Protein AF-A0A7C4EVX8-F1 (afdb_monomer)

Solvent-accessible surface area (backbone atoms only — not comparable to full-atom values): 5737 Å² total; per-residue (Å²): 135,85,87,48,71,68,50,56,51,24,45,51,37,23,70,77,76,32,37,22,52,21,32,51,80,71,68,37,54,70,58,14,50,50,37,40,50,53,52,50,51,52,51,51,53,52,52,54,63,41,44,51,85,55,74,83,53,93,78,80,51,74,65,57,53,54,49,39,41,52,52,40,41,70,79,34,52,68,60,48,49,50,55,50,52,53,51,50,49,49,42,52,50,45,46,49,52,57,70,68,58,88,124

Mean predicted aligned error: 4.39 Å

Foldseek 3Di:
DDDDPLLVVLLVCCVPVHFLRSVVSVVVVVRSCVLVVVLVVLVCVLLCVLCVVVPPPPDDDPVNSVVSSVVVCVVCVVSVVVSVVVRVVSSVVRSVVSVPDDD

Structure (mmCIF, N/CA/C/O backbone):
data_AF-A0A7C4EVX8-F1
#
_entry.id   AF-A0A7C4EVX8-F1
#
loop_
_atom_site.group_PDB
_atom_site.id
_atom_site.type_symbol
_atom_site.label_atom_id
_atom_site.label_alt_id
_atom_site.label_comp_id
_atom_site.label_asym_id
_atom_site.label_entity_id
_atom_site.label_seq_id
_atom_site.pdbx_PDB_ins_code
_atom_site.Cartn_x
_atom_site.Cartn_y
_atom_site.Cartn_z
_atom_sit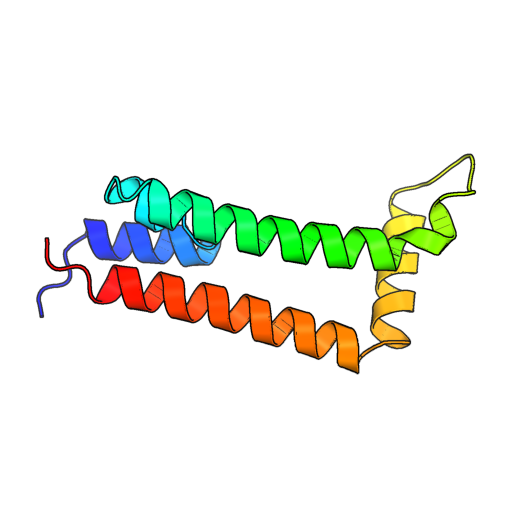e.occupancy
_atom_site.B_iso_or_equiv
_atom_site.auth_seq_id
_atom_site.auth_comp_id
_atom_site.auth_asym_id
_atom_site.auth_atom_id
_atom_site.pdbx_PDB_model_num
ATOM 1 N N . MET A 1 1 ? -23.349 -3.034 17.286 1.00 54.38 1 MET A N 1
ATOM 2 C CA . MET A 1 1 ? -21.921 -2.767 17.006 1.00 54.38 1 MET A CA 1
ATOM 3 C C . MET A 1 1 ? -21.683 -1.265 17.146 1.00 54.38 1 MET A C 1
ATOM 5 O O . MET A 1 1 ? -22.254 -0.513 16.370 1.00 54.38 1 MET A O 1
ATOM 9 N N . LYS A 1 2 ? -20.966 -0.795 18.178 1.00 58.28 2 LYS A N 1
ATOM 10 C CA . LYS A 1 2 ? -20.718 0.649 18.367 1.00 58.28 2 LYS A CA 1
ATOM 11 C C . LYS A 1 2 ? -19.448 1.044 17.611 1.00 58.28 2 LYS A C 1
ATOM 13 O O . LYS A 1 2 ? -18.366 0.552 17.928 1.00 58.28 2 LYS A O 1
ATOM 18 N N . PHE A 1 3 ? -19.581 1.906 16.606 1.00 66.81 3 PHE A N 1
ATOM 19 C CA . PHE A 1 3 ? -18.432 2.538 15.968 1.00 66.81 3 PHE A CA 1
ATOM 20 C C . PHE A 1 3 ? -17.853 3.583 16.921 1.00 66.81 3 PHE A C 1
ATOM 22 O O . PHE A 1 3 ? -18.455 4.616 17.192 1.00 66.81 3 PHE A O 1
ATOM 29 N N . ASN A 1 4 ? -16.687 3.268 17.468 1.00 85.12 4 ASN A N 1
ATOM 30 C CA . ASN A 1 4 ? -15.868 4.192 18.237 1.00 85.12 4 ASN A CA 1
ATOM 31 C C . ASN A 1 4 ? -15.092 5.085 17.245 1.00 85.12 4 ASN A C 1
ATOM 33 O O . ASN A 1 4 ? -14.568 4.575 16.254 1.00 85.12 4 ASN A O 1
ATOM 37 N N . LEU A 1 5 ? -14.991 6.392 17.515 1.00 90.31 5 LEU A N 1
ATOM 38 C CA . LEU A 1 5 ? -14.236 7.361 16.704 1.00 90.31 5 LEU A CA 1
ATOM 39 C C . LEU A 1 5 ? -12.815 6.875 16.356 1.00 90.31 5 LEU A C 1
ATOM 41 O O . LEU A 1 5 ? -12.372 7.011 15.221 1.00 90.31 5 LEU A O 1
ATOM 45 N N . LYS A 1 6 ? -12.129 6.218 17.295 1.00 91.50 6 LYS A N 1
ATOM 46 C CA . LYS A 1 6 ? -10.818 5.586 17.097 1.00 91.50 6 LYS A CA 1
ATOM 47 C C . LYS A 1 6 ? -10.831 4.530 15.987 1.00 91.50 6 LYS A C 1
ATOM 49 O O . LYS A 1 6 ? -9.883 4.477 15.209 1.00 91.50 6 LYS A O 1
ATOM 54 N N . LYS A 1 7 ? -11.896 3.722 15.873 1.00 92.69 7 LYS A N 1
ATOM 55 C CA . LYS A 1 7 ? -12.030 2.727 14.790 1.00 92.69 7 LYS A CA 1
ATOM 56 C C . LYS A 1 7 ? -12.160 3.422 13.446 1.00 92.69 7 LYS A C 1
ATOM 58 O O . LYS A 1 7 ? -11.481 3.041 12.503 1.00 92.69 7 LYS A O 1
ATOM 63 N N . VAL A 1 8 ? -12.993 4.461 13.378 1.00 93.56 8 VAL A N 1
ATOM 64 C CA . VAL A 1 8 ? -13.170 5.256 12.155 1.00 93.56 8 VAL A CA 1
ATOM 65 C C . VAL A 1 8 ? -11.835 5.861 11.727 1.00 93.56 8 VAL A C 1
ATOM 67 O O . VAL A 1 8 ? -11.427 5.679 10.586 1.00 93.56 8 VAL A O 1
ATOM 70 N N . ILE A 1 9 ? -11.101 6.484 12.653 1.00 95.25 9 ILE A N 1
ATOM 71 C CA . ILE A 1 9 ? -9.775 7.048 12.371 1.00 95.25 9 ILE A CA 1
ATOM 72 C C . ILE A 1 9 ? -8.812 5.960 11.881 1.00 95.25 9 ILE A C 1
ATOM 74 O O . ILE A 1 9 ? -8.143 6.158 10.876 1.00 95.25 9 ILE A O 1
ATOM 78 N N . ALA A 1 10 ? -8.756 4.794 12.529 1.00 95.31 10 ALA A N 1
ATOM 79 C CA . ALA A 1 10 ? -7.877 3.708 12.093 1.00 95.31 10 ALA A CA 1
ATOM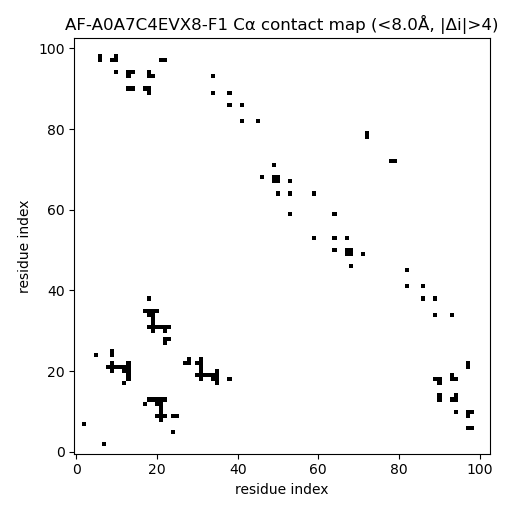 80 C C . ALA A 1 10 ? -8.212 3.181 10.688 1.00 95.31 10 ALA A C 1
ATOM 82 O O . ALA A 1 10 ? -7.300 2.890 9.910 1.00 95.31 10 ALA A O 1
ATOM 83 N N . LEU A 1 11 ? -9.499 3.068 10.351 1.00 95.19 11 LEU A N 1
ATOM 84 C CA . LEU A 1 11 ? -9.938 2.678 9.011 1.00 95.19 11 LEU A CA 1
ATOM 85 C C . LEU A 1 11 ? -9.523 3.723 7.974 1.00 95.19 11 LEU A C 1
ATOM 87 O O . LEU A 1 11 ? -8.949 3.357 6.953 1.00 95.19 11 LEU A O 1
ATOM 91 N N . LEU A 1 12 ? -9.737 5.012 8.259 1.00 96.00 12 LEU A N 1
ATOM 92 C CA . LEU A 1 12 ? -9.329 6.105 7.372 1.00 96.00 12 LEU A CA 1
ATOM 93 C C . LEU A 1 12 ? -7.809 6.139 7.183 1.00 96.00 12 LEU A C 1
ATOM 95 O O . LEU A 1 12 ? -7.342 6.234 6.052 1.00 96.00 12 LEU A O 1
ATOM 99 N N . LEU A 1 13 ? -7.033 5.989 8.261 1.00 96.00 13 LEU A N 1
ATOM 100 C CA . LEU A 1 13 ? -5.574 5.892 8.174 1.00 96.00 13 LEU A CA 1
ATOM 101 C C . LEU A 1 13 ? -5.167 4.737 7.255 1.00 96.00 13 LEU A C 1
ATOM 103 O O . LEU A 1 13 ? -4.384 4.937 6.335 1.00 96.00 13 LEU A O 1
ATOM 107 N N . THR A 1 14 ? -5.759 3.557 7.442 1.00 96.31 14 THR A N 1
ATOM 108 C CA . THR A 1 14 ? -5.443 2.369 6.632 1.00 96.31 14 THR A CA 1
ATOM 109 C C . THR A 1 14 ? -5.812 2.551 5.165 1.00 96.31 14 THR A C 1
ATOM 111 O O . THR A 1 14 ? -5.067 2.130 4.284 1.00 96.31 14 THR A O 1
ATOM 114 N N . LEU A 1 15 ? -6.938 3.209 4.892 1.00 94.56 15 LEU A N 1
ATOM 115 C CA . LEU A 1 15 ? -7.398 3.472 3.536 1.00 94.56 15 LEU A CA 1
ATOM 116 C C . LEU A 1 15 ? -6.470 4.447 2.797 1.00 94.56 15 LEU A C 1
ATOM 118 O O . LEU A 1 15 ? -6.063 4.150 1.678 1.00 94.56 15 LEU A O 1
ATOM 122 N N . PHE A 1 16 ? -6.122 5.577 3.424 1.00 94.25 16 PHE A N 1
ATOM 123 C CA . PHE A 1 16 ? -5.386 6.665 2.768 1.00 94.25 16 PHE A CA 1
ATOM 124 C C . PHE A 1 16 ? -3.865 6.542 2.853 1.00 94.25 16 PHE A C 1
ATOM 126 O O . PHE A 1 16 ? -3.171 6.932 1.921 1.00 94.25 16 PHE A O 1
ATOM 133 N N . LEU A 1 17 ? -3.340 6.028 3.964 1.00 94.62 17 LEU A N 1
ATOM 134 C CA . LEU A 1 17 ? -1.896 5.925 4.207 1.00 94.62 17 LEU A CA 1
ATOM 135 C C . LEU A 1 17 ? -1.358 4.509 3.974 1.00 94.62 17 LEU A C 1
ATOM 137 O O . LEU A 1 17 ? -0.147 4.305 3.953 1.00 94.62 17 LEU A O 1
ATOM 141 N N . GLY A 1 18 ? -2.249 3.534 3.799 1.00 93.38 18 GLY A N 1
ATOM 142 C CA . GLY A 1 18 ? -1.920 2.159 3.449 1.00 93.38 18 GLY A CA 1
ATOM 143 C C . GLY A 1 18 ? -2.049 1.146 4.594 1.00 93.38 18 GLY A C 1
ATOM 144 O O . GLY A 1 18 ? -2.260 1.512 5.759 1.00 93.38 18 GLY A O 1
ATOM 145 N N . PRO A 1 19 ? -1.930 -0.157 4.280 1.00 95.38 19 PRO A N 1
ATOM 146 C CA . PRO A 1 19 ? -2.222 -1.263 5.169 1.00 95.38 19 PRO A CA 1
ATOM 147 C C . PRO A 1 19 ? -1.299 -1.233 6.370 1.00 95.38 19 PRO A C 1
ATOM 149 O O . PRO A 1 19 ? -0.094 -1.040 6.248 1.00 95.38 19 PRO A O 1
ATOM 152 N N . GLY A 1 20 ? -1.869 -1.453 7.550 1.00 93.06 20 GLY A N 1
ATOM 153 C CA . GLY A 1 20 ? -1.112 -1.481 8.800 1.00 93.06 20 GLY A CA 1
ATOM 154 C C . GLY A 1 20 ? -1.023 -0.139 9.524 1.00 93.06 20 GLY A C 1
ATOM 155 O O . GLY A 1 20 ? -0.830 -0.143 10.737 1.00 93.06 20 GLY A O 1
ATOM 156 N N . THR A 1 21 ? -1.271 0.999 8.873 1.00 95.38 21 THR A N 1
ATOM 157 C CA . THR A 1 21 ? -1.220 2.313 9.550 1.00 95.38 21 THR A CA 1
ATOM 158 C C . THR A 1 21 ? -2.287 2.455 10.640 1.00 95.38 21 THR A C 1
ATOM 160 O O . THR A 1 21 ? -1.976 2.857 11.760 1.00 95.38 21 THR A O 1
ATOM 163 N N . GLY A 1 22 ? -3.523 2.005 10.400 1.00 94.12 22 GLY A N 1
ATOM 164 C CA . GLY A 1 22 ? -4.557 1.958 11.440 1.00 94.12 22 GLY A CA 1
ATOM 165 C C . GLY A 1 22 ? -4.251 0.985 12.583 1.00 94.12 22 GLY A C 1
ATOM 166 O O . GLY A 1 22 ? -4.667 1.215 13.718 1.00 94.12 22 GLY A O 1
ATOM 167 N N . HIS A 1 23 ? -3.461 -0.065 12.333 1.00 95.62 23 HIS A N 1
ATOM 168 C CA . HIS A 1 23 ? -3.037 -1.014 13.369 1.00 95.62 23 HIS A CA 1
ATOM 169 C C . HIS A 1 23 ? -2.046 -0.381 14.358 1.00 95.62 23 HIS A C 1
ATOM 171 O O . HIS A 1 23 ? -2.026 -0.764 15.532 1.00 95.62 23 HIS A O 1
ATOM 177 N N . LEU A 1 24 ? -1.276 0.628 13.929 1.00 95.44 24 LEU A N 1
ATOM 178 C CA . LEU A 1 24 ? -0.399 1.408 14.812 1.00 95.44 24 LEU A CA 1
ATOM 179 C C . LEU A 1 24 ? -1.212 2.152 15.883 1.00 95.44 24 LEU A C 1
ATOM 181 O O . LEU A 1 24 ? -0.835 2.147 17.054 1.00 95.44 24 LEU A O 1
ATOM 185 N N . LEU A 1 25 ? -2.385 2.695 15.525 1.00 93.50 25 LEU A N 1
ATOM 186 C CA . LEU A 1 25 ? -3.288 3.380 16.466 1.00 93.50 25 LEU A CA 1
ATOM 187 C C . LEU A 1 25 ? -3.812 2.441 17.569 1.00 93.50 25 LEU A C 1
ATOM 189 O O . LEU A 1 25 ? -4.097 2.852 18.699 1.00 93.50 25 LEU A O 1
ATOM 193 N N . TYR A 1 26 ? -3.915 1.154 17.245 1.00 93.00 26 TYR A N 1
ATOM 194 C CA . TYR A 1 26 ? -4.295 0.083 18.161 1.00 93.00 26 TYR A CA 1
ATOM 195 C C . TYR A 1 26 ? -3.105 -0.588 18.858 1.00 93.00 26 TYR A C 1
ATOM 197 O O . TYR A 1 26 ? -3.309 -1.548 19.600 1.00 93.00 26 TYR A O 1
ATOM 205 N N . ARG A 1 27 ? -1.877 -0.080 18.662 1.00 94.31 27 ARG A N 1
ATOM 206 C CA . ARG A 1 27 ? -0.617 -0.655 19.171 1.00 94.31 27 ARG A CA 1
ATOM 207 C C . ARG A 1 27 ? -0.395 -2.111 18.736 1.00 94.31 27 ARG A C 1
ATOM 209 O O . ARG A 1 27 ? 0.320 -2.865 19.393 1.00 94.31 27 ARG A O 1
ATOM 216 N N . GLN A 1 28 ? -0.979 -2.522 17.609 1.00 94.31 28 GLN A N 1
ATOM 217 C CA . GLN A 1 28 ? -0.798 -3.853 17.027 1.00 94.31 28 GLN A CA 1
ATOM 218 C C . GLN A 1 28 ? 0.438 -3.887 16.120 1.00 94.31 28 GLN A C 1
ATOM 220 O O . GLN A 1 28 ? 0.344 -4.166 14.926 1.00 94.31 28 GLN A O 1
ATOM 225 N N . TRP A 1 29 ? 1.614 -3.609 16.693 1.00 95.25 29 TRP A N 1
ATOM 226 C CA . TRP A 1 29 ? 2.872 -3.400 15.960 1.00 95.25 29 TRP A CA 1
ATOM 227 C C . TRP A 1 29 ? 3.238 -4.547 15.020 1.00 95.25 29 TRP A C 1
ATOM 229 O O . TRP A 1 29 ? 3.622 -4.308 13.883 1.00 95.25 29 TRP A O 1
ATOM 239 N N . ARG A 1 30 ? 3.066 -5.800 15.464 1.00 95.94 30 ARG A N 1
ATOM 240 C CA . ARG A 1 30 ? 3.377 -6.982 14.643 1.00 95.94 30 ARG A CA 1
ATOM 241 C C . ARG A 1 30 ? 2.532 -7.029 13.368 1.00 95.94 30 ARG A C 1
ATOM 243 O O . ARG A 1 30 ? 3.073 -7.232 12.289 1.00 95.94 30 AR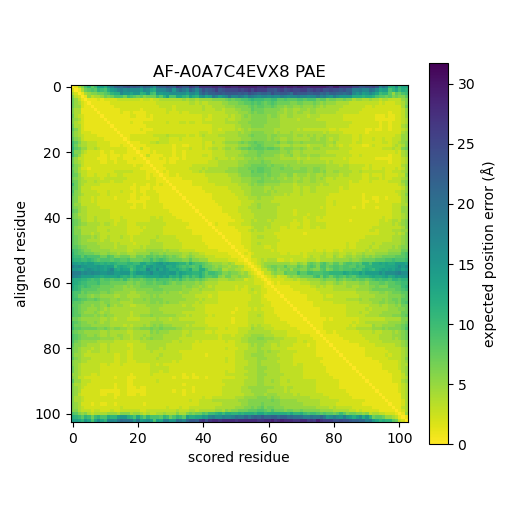G A O 1
ATOM 250 N N . LYS A 1 31 ? 1.220 -6.797 13.494 1.00 94.81 31 LYS A N 1
ATOM 251 C CA . LYS A 1 31 ? 0.300 -6.755 12.347 1.00 94.81 31 LYS A CA 1
ATOM 252 C C . LYS A 1 31 ? 0.588 -5.545 11.463 1.00 94.81 31 LYS A C 1
ATOM 254 O O . LYS A 1 31 ? 0.644 -5.683 10.249 1.00 94.81 31 LYS A O 1
ATOM 259 N N . ALA A 1 32 ? 0.836 -4.384 12.072 1.00 95.81 32 ALA A N 1
ATOM 260 C CA . ALA A 1 32 ? 1.181 -3.169 11.347 1.00 95.81 32 ALA A CA 1
ATOM 261 C C . ALA A 1 32 ? 2.423 -3.363 10.465 1.00 95.81 32 ALA A C 1
ATOM 263 O O . ALA A 1 32 ? 2.362 -3.113 9.267 1.00 95.81 32 ALA A O 1
ATOM 264 N N . ILE A 1 33 ? 3.517 -3.873 11.040 1.00 97.00 33 ILE A N 1
ATOM 265 C CA . ILE A 1 33 ? 4.766 -4.128 10.315 1.00 97.00 33 ILE A CA 1
ATOM 266 C C . ILE A 1 33 ? 4.548 -5.154 9.204 1.00 97.00 33 ILE A C 1
ATOM 268 O O . ILE A 1 33 ? 5.027 -4.934 8.099 1.00 97.00 33 ILE A O 1
ATOM 272 N N . LEU A 1 34 ? 3.804 -6.236 9.460 1.00 97.44 34 LEU A N 1
ATOM 273 C CA . LEU A 1 34 ? 3.528 -7.256 8.447 1.00 97.44 34 LEU A CA 1
ATOM 274 C C . LEU A 1 34 ? 2.814 -6.659 7.229 1.00 97.44 34 LEU A C 1
ATOM 276 O O . LEU A 1 34 ? 3.243 -6.880 6.100 1.00 97.44 34 LEU A O 1
ATOM 280 N N . PHE A 1 35 ? 1.765 -5.867 7.448 1.00 97.06 35 PHE A N 1
ATOM 281 C CA . PHE A 1 35 ? 1.019 -5.233 6.364 1.00 97.06 35 PHE A CA 1
ATOM 282 C C . PHE A 1 35 ? 1.839 -4.196 5.596 1.00 97.06 35 PHE A C 1
ATOM 284 O O . PHE A 1 35 ? 1.821 -4.192 4.363 1.00 97.06 35 PHE A O 1
ATOM 291 N N . ILE A 1 36 ? 2.591 -3.357 6.310 1.00 96.38 36 ILE A N 1
ATOM 292 C CA . ILE A 1 36 ? 3.469 -2.355 5.699 1.00 96.38 36 ILE A CA 1
ATOM 293 C C . ILE A 1 36 ? 4.550 -3.055 4.868 1.00 96.38 36 ILE A C 1
ATOM 295 O O . ILE A 1 36 ? 4.741 -2.722 3.701 1.00 96.38 36 ILE A O 1
ATOM 299 N N . ALA A 1 37 ? 5.214 -4.066 5.431 1.00 96.81 37 ALA A N 1
ATOM 300 C CA . ALA A 1 37 ? 6.271 -4.809 4.757 1.00 96.81 37 ALA A CA 1
ATOM 301 C C . ALA A 1 37 ? 5.752 -5.562 3.527 1.00 96.81 37 ALA A C 1
ATOM 303 O O . ALA A 1 37 ? 6.390 -5.503 2.483 1.00 96.81 37 ALA A O 1
ATOM 304 N N . ALA A 1 38 ? 4.589 -6.218 3.612 1.00 96.31 38 ALA A N 1
ATOM 305 C CA . ALA A 1 38 ? 3.986 -6.911 2.473 1.00 96.31 38 ALA A CA 1
ATOM 306 C C . ALA A 1 38 ? 3.663 -5.943 1.323 1.00 96.31 38 ALA A C 1
ATOM 308 O O . ALA A 1 38 ? 3.974 -6.216 0.165 1.00 96.31 38 ALA A O 1
ATOM 309 N N . THR A 1 39 ? 3.101 -4.781 1.658 1.00 95.38 39 THR A N 1
ATOM 310 C CA . THR A 1 39 ? 2.758 -3.729 0.692 1.00 95.38 39 THR A CA 1
ATOM 311 C C . THR A 1 39 ? 4.007 -3.152 0.025 1.00 95.38 39 THR A C 1
ATOM 313 O O . THR A 1 39 ? 4.071 -3.044 -1.200 1.00 95.38 39 THR A O 1
ATOM 316 N N . LEU A 1 40 ? 5.029 -2.825 0.823 1.00 95.31 40 LEU A N 1
ATOM 317 C CA . LEU A 1 40 ? 6.309 -2.324 0.323 1.00 95.31 40 LEU A CA 1
ATOM 318 C C . LEU A 1 40 ? 7.022 -3.366 -0.532 1.00 95.31 40 LEU A C 1
ATOM 320 O O . LEU A 1 40 ? 7.525 -3.029 -1.596 1.00 95.31 40 LEU A O 1
ATOM 324 N N . PHE A 1 41 ? 7.037 -4.627 -0.104 1.00 96.12 41 PHE A N 1
ATOM 325 C CA . PHE A 1 41 ? 7.658 -5.713 -0.852 1.00 96.12 41 PHE A CA 1
ATOM 326 C C . PHE A 1 41 ? 7.028 -5.870 -2.237 1.00 96.12 41 PHE A C 1
ATOM 328 O O . PHE A 1 41 ? 7.751 -5.949 -3.227 1.00 96.12 41 PHE A O 1
ATOM 335 N N . LEU A 1 42 ? 5.695 -5.859 -2.331 1.00 95.12 42 LEU A N 1
ATOM 336 C CA . LEU A 1 42 ? 5.000 -5.940 -3.616 1.00 95.12 42 LEU A CA 1
ATOM 337 C C . L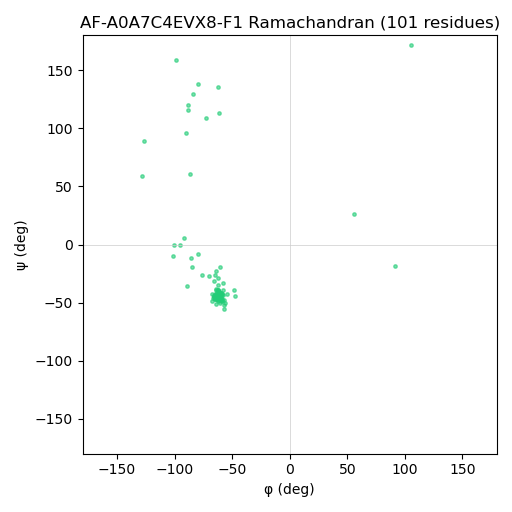EU A 1 42 ? 5.278 -4.722 -4.494 1.00 95.12 42 LEU A C 1
ATOM 339 O O . LEU A 1 42 ? 5.622 -4.894 -5.662 1.00 95.12 42 LEU A O 1
ATOM 343 N N . GLY A 1 43 ? 5.191 -3.514 -3.932 1.00 93.94 43 GLY A N 1
ATOM 344 C CA . GLY A 1 43 ? 5.507 -2.283 -4.652 1.00 93.94 43 GLY A CA 1
ATOM 345 C C . GLY A 1 43 ? 6.936 -2.301 -5.195 1.00 93.94 43 GLY A C 1
ATOM 346 O O . GLY A 1 43 ? 7.139 -2.199 -6.401 1.00 93.94 43 GLY A O 1
ATOM 347 N N . ILE A 1 44 ? 7.926 -2.520 -4.328 1.00 95.50 44 ILE A N 1
ATOM 348 C CA . ILE A 1 44 ? 9.345 -2.584 -4.702 1.00 95.50 44 ILE A CA 1
ATOM 349 C C . ILE A 1 44 ? 9.585 -3.690 -5.730 1.00 95.50 44 ILE A C 1
ATOM 351 O O . ILE A 1 44 ? 10.289 -3.459 -6.705 1.00 95.50 44 ILE A O 1
ATOM 355 N N . SER A 1 45 ? 8.985 -4.871 -5.559 1.00 95.06 45 SER A N 1
ATOM 356 C CA . SER A 1 45 ? 9.121 -5.977 -6.512 1.00 95.06 45 SER A CA 1
ATOM 357 C C . SER A 1 45 ? 8.588 -5.607 -7.898 1.00 95.06 45 SER A C 1
ATOM 359 O O . SER A 1 45 ? 9.248 -5.887 -8.900 1.00 95.06 45 SER A O 1
ATOM 361 N N . PHE A 1 46 ? 7.428 -4.948 -7.962 1.00 94.62 46 PHE A N 1
ATOM 362 C CA . PHE A 1 46 ? 6.857 -4.465 -9.215 1.00 94.62 46 PHE A CA 1
ATOM 363 C C . PHE A 1 46 ? 7.754 -3.408 -9.868 1.00 94.62 46 PHE A C 1
ATOM 365 O O . PHE A 1 46 ? 8.130 -3.559 -11.029 1.00 94.62 46 PHE A O 1
ATOM 372 N N . PHE A 1 47 ? 8.151 -2.376 -9.116 1.00 92.69 47 PHE A N 1
ATOM 373 C CA . PHE A 1 47 ? 9.019 -1.306 -9.616 1.00 92.69 47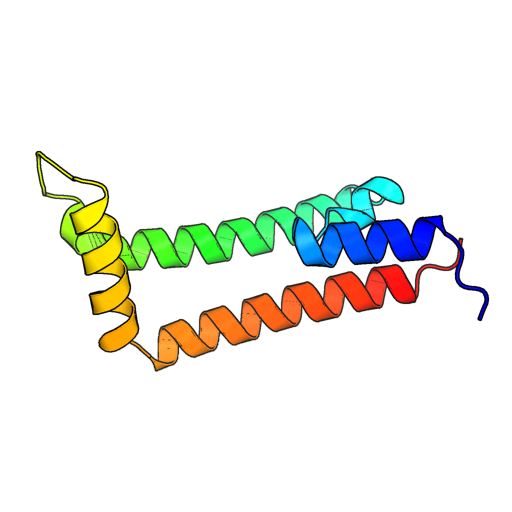 PHE A CA 1
ATOM 374 C C . PHE A 1 47 ? 10.375 -1.840 -10.080 1.00 92.69 47 PHE A C 1
ATOM 376 O O . PHE A 1 47 ? 10.828 -1.486 -11.163 1.00 92.69 47 PHE A O 1
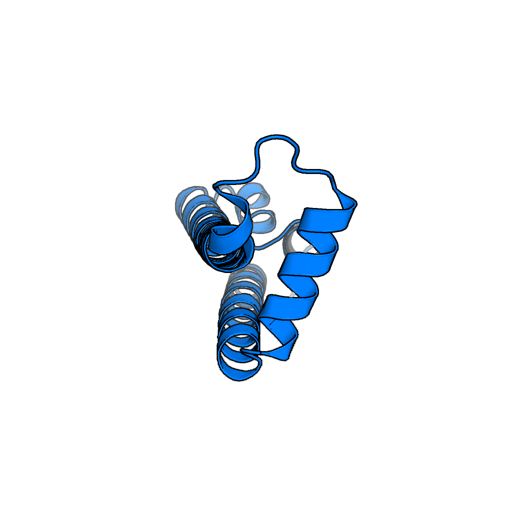ATOM 383 N N . ALA A 1 48 ? 11.004 -2.732 -9.315 1.00 93.31 48 ALA A N 1
ATOM 384 C CA . ALA A 1 48 ? 12.279 -3.334 -9.687 1.00 93.31 48 ALA A CA 1
ATOM 385 C C . ALA A 1 48 ? 12.179 -4.085 -11.021 1.00 93.31 48 ALA A C 1
ATOM 387 O O . ALA A 1 48 ? 13.054 -3.934 -11.868 1.00 93.31 48 ALA A O 1
ATOM 388 N N . ARG A 1 49 ? 11.095 -4.844 -11.240 1.00 92.50 49 ARG A N 1
ATOM 389 C CA . ARG A 1 49 ? 10.850 -5.541 -12.513 1.00 92.50 49 ARG A CA 1
ATOM 390 C C . ARG A 1 49 ? 10.594 -4.569 -13.660 1.00 92.50 49 ARG A C 1
ATOM 392 O O . ARG A 1 49 ? 11.190 -4.721 -14.722 1.00 92.50 49 ARG A O 1
ATOM 399 N N . ALA A 1 50 ? 9.751 -3.565 -13.432 1.00 93.00 50 ALA A N 1
ATOM 400 C CA . ALA A 1 50 ? 9.408 -2.574 -14.445 1.00 93.00 50 ALA A CA 1
ATOM 401 C C . ALA A 1 50 ? 10.630 -1.767 -14.906 1.00 93.00 50 ALA A C 1
ATOM 403 O O . ALA A 1 50 ? 10.737 -1.435 -16.083 1.00 93.00 50 ALA A O 1
ATOM 404 N N . LEU A 1 51 ? 11.564 -1.486 -13.993 1.00 94.12 51 LEU A N 1
ATOM 405 C CA . LEU A 1 51 ? 12.719 -0.623 -14.238 1.00 94.12 51 LEU A CA 1
ATOM 406 C C . LEU A 1 51 ? 13.998 -1.371 -14.637 1.00 94.12 51 LEU A C 1
ATOM 408 O O . LEU A 1 51 ? 14.991 -0.710 -14.932 1.00 94.12 51 LEU A O 1
ATOM 412 N N . VAL A 1 52 ? 13.994 -2.711 -14.719 1.00 92.44 52 VAL A N 1
ATOM 413 C CA . VAL A 1 52 ? 15.160 -3.494 -15.187 1.00 92.44 52 VAL A CA 1
ATOM 414 C C . VAL A 1 52 ? 15.775 -2.942 -16.485 1.00 92.44 52 VAL A C 1
ATOM 416 O O . VAL A 1 52 ? 16.997 -2.788 -16.521 1.00 92.44 52 VAL A O 1
ATOM 419 N N . PRO A 1 53 ? 14.998 -2.566 -17.523 1.00 88.38 53 PRO A N 1
ATOM 420 C CA . PRO A 1 53 ? 15.566 -2.048 -18.774 1.00 88.38 53 PRO A CA 1
ATOM 421 C C . PRO A 1 53 ? 16.319 -0.718 -18.624 1.00 88.38 53 PRO A C 1
ATOM 423 O O . PRO A 1 53 ? 17.192 -0.411 -19.434 1.00 88.38 53 PRO A O 1
ATOM 426 N N . LEU A 1 54 ? 16.017 0.061 -17.581 1.00 89.44 54 LEU A N 1
ATOM 427 C CA . LEU A 1 54 ? 16.684 1.330 -17.290 1.00 89.44 54 LEU A CA 1
ATOM 428 C C . LEU A 1 54 ? 17.975 1.159 -16.480 1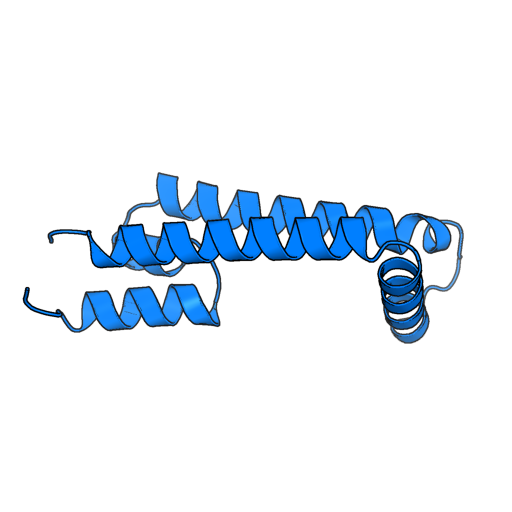.00 89.44 54 LEU A C 1
ATOM 430 O O . LEU A 1 54 ? 18.750 2.105 -16.393 1.00 89.44 54 LEU A O 1
ATOM 434 N N . GLY A 1 55 ? 18.255 -0.028 -15.929 1.00 85.12 55 GLY A N 1
ATOM 435 C CA . GLY A 1 55 ? 19.409 -0.260 -15.048 1.00 85.12 55 GLY A CA 1
ATOM 436 C C . GLY A 1 55 ? 20.782 -0.001 -15.684 1.00 85.12 55 GLY A C 1
ATOM 437 O O . GLY A 1 55 ? 21.748 0.229 -14.965 1.00 85.12 55 GLY A O 1
ATOM 438 N N . ASN A 1 56 ? 20.864 0.011 -17.018 1.00 83.69 56 ASN A N 1
ATOM 439 C CA . ASN A 1 56 ? 22.102 0.253 -17.771 1.00 83.69 56 ASN A CA 1
ATOM 440 C C . ASN A 1 56 ? 22.219 1.690 -18.319 1.00 83.69 56 ASN A C 1
ATOM 442 O O . ASN A 1 56 ? 23.195 2.014 -18.994 1.00 83.69 56 ASN A O 1
ATOM 446 N N . GLN A 1 57 ? 21.224 2.547 -18.078 1.00 86.44 57 GLN A N 1
ATOM 447 C CA . GLN A 1 57 ? 21.205 3.928 -18.561 1.00 86.44 57 GLN A CA 1
ATOM 448 C C . GLN A 1 57 ? 22.000 4.827 -17.605 1.00 86.44 57 GLN A C 1
ATOM 450 O O . GLN A 1 57 ? 21.765 4.821 -16.401 1.00 86.44 57 GLN A O 1
ATOM 455 N N . GLN A 1 58 ? 22.926 5.631 -18.136 1.00 80.56 58 GLN A N 1
ATOM 456 C CA . GLN A 1 58 ? 23.752 6.533 -17.316 1.00 80.56 58 GLN A CA 1
ATOM 457 C C . GLN A 1 58 ? 22.992 7.780 -16.836 1.00 80.56 58 GLN A C 1
ATOM 459 O O . GLN A 1 58 ? 23.319 8.320 -15.785 1.00 80.56 58 GLN A O 1
ATOM 464 N N . ASN A 1 59 ? 21.962 8.210 -17.573 1.00 89.06 59 ASN A N 1
ATOM 465 C CA . ASN A 1 59 ? 21.152 9.387 -17.258 1.00 89.06 59 ASN A CA 1
ATOM 466 C C . ASN A 1 59 ? 19.671 8.998 -17.222 1.00 89.06 59 ASN A C 1
ATOM 468 O O . ASN A 1 59 ? 18.990 9.045 -18.242 1.00 89.06 59 ASN A O 1
ATOM 472 N N . ILE A 1 60 ? 19.181 8.587 -16.053 1.00 90.50 60 ILE A N 1
ATOM 473 C CA . ILE A 1 60 ? 17.767 8.252 -15.850 1.00 90.50 60 ILE A CA 1
ATOM 474 C C . ILE A 1 60 ? 17.017 9.523 -15.448 1.00 90.50 60 ILE A C 1
ATOM 476 O O . ILE A 1 60 ? 17.317 10.112 -14.409 1.00 90.50 60 ILE A O 1
ATOM 480 N N . THR A 1 61 ? 16.022 9.928 -16.239 1.00 93.44 61 THR A N 1
ATOM 481 C CA . THR A 1 61 ? 15.114 11.027 -15.876 1.00 93.44 61 THR A CA 1
ATOM 482 C C . THR A 1 61 ? 13.786 10.500 -15.308 1.00 93.44 61 THR A C 1
ATOM 484 O O . THR A 1 61 ? 13.407 9.350 -15.569 1.00 93.44 61 THR A O 1
ATOM 487 N N . PRO A 1 62 ? 13.036 11.310 -14.537 1.00 91.94 62 PRO A N 1
ATOM 488 C CA . PRO A 1 62 ? 11.707 10.932 -14.043 1.00 91.94 62 PRO A CA 1
ATOM 489 C C . PRO A 1 62 ? 10.706 10.578 -15.156 1.00 91.94 62 PRO A C 1
ATOM 491 O O . PRO A 1 62 ? 9.852 9.702 -14.979 1.00 91.94 62 PRO A O 1
ATOM 494 N N . GLU A 1 63 ? 10.815 11.229 -16.315 1.00 94.38 63 GLU A N 1
ATOM 495 C CA . GLU A 1 63 ? 9.977 10.959 -17.484 1.00 94.38 63 GLU A CA 1
ATOM 496 C C . GLU A 1 63 ? 10.237 9.549 -18.017 1.00 94.38 63 GLU A C 1
ATOM 498 O O . GLU A 1 63 ? 9.283 8.798 -18.223 1.00 94.38 63 GLU A O 1
ATOM 503 N N . MET A 1 64 ? 11.510 9.151 -18.132 1.00 92.88 64 MET A N 1
ATOM 504 C CA . MET A 1 64 ? 11.903 7.809 -18.580 1.00 92.88 64 MET A CA 1
ATOM 505 C C . MET A 1 64 ? 11.386 6.717 -17.640 1.00 92.88 64 MET A C 1
ATOM 507 O O . MET A 1 64 ? 10.906 5.684 -18.098 1.00 92.88 64 MET A O 1
ATOM 511 N N . ILE A 1 65 ? 11.437 6.947 -16.323 1.00 93.19 65 ILE A N 1
ATOM 512 C CA . ILE A 1 65 ? 10.875 6.024 -15.320 1.00 93.19 65 ILE A CA 1
ATOM 513 C C . ILE A 1 65 ? 9.374 5.847 -15.555 1.00 93.19 65 ILE A C 1
ATOM 515 O O . ILE A 1 65 ? 8.867 4.726 -15.605 1.00 93.19 65 ILE A O 1
ATOM 519 N N . THR A 1 66 ? 8.659 6.960 -15.713 1.00 94.00 66 THR A N 1
ATOM 520 C CA . THR A 1 66 ? 7.204 6.955 -15.892 1.00 94.00 66 THR A CA 1
ATOM 521 C C . THR A 1 66 ? 6.805 6.267 -17.196 1.00 94.00 66 THR A C 1
ATOM 523 O O . THR A 1 66 ? 5.865 5.472 -17.218 1.00 94.00 66 THR A O 1
ATOM 526 N N . GLU A 1 67 ? 7.520 6.553 -18.281 1.00 94.69 67 GLU A N 1
ATOM 527 C CA . GLU A 1 67 ? 7.312 5.928 -19.584 1.00 94.69 67 GLU A CA 1
ATOM 528 C C . GLU A 1 67 ? 7.585 4.424 -19.528 1.00 94.69 67 GLU A C 1
ATOM 530 O O . GLU A 1 67 ? 6.738 3.630 -19.937 1.00 94.69 67 GLU A O 1
ATOM 535 N N . GLN A 1 68 ? 8.697 4.015 -18.919 1.00 94.25 68 GLN A N 1
ATOM 536 C CA . GLN A 1 68 ? 9.054 2.609 -18.792 1.00 94.25 68 GLN A CA 1
ATOM 537 C C . GLN A 1 68 ? 8.024 1.820 -17.971 1.00 94.25 68 GLN A C 1
ATOM 539 O O . GLN A 1 68 ? 7.672 0.698 -18.336 1.00 94.25 68 GLN A O 1
ATOM 544 N N . ILE A 1 69 ? 7.489 2.401 -16.893 1.00 93.88 69 ILE A N 1
ATOM 545 C CA . ILE A 1 69 ? 6.415 1.772 -16.112 1.00 93.88 69 ILE A CA 1
ATOM 546 C C . ILE A 1 69 ? 5.152 1.612 -16.961 1.00 93.88 69 ILE A C 1
ATOM 548 O O . ILE A 1 69 ? 4.540 0.545 -16.937 1.00 93.88 69 ILE A O 1
ATOM 552 N N . LYS A 1 70 ? 4.767 2.631 -17.741 1.00 94.88 70 LYS A N 1
ATOM 553 C CA . LYS A 1 70 ? 3.612 2.540 -18.650 1.00 94.88 70 LYS A CA 1
ATOM 554 C C . LYS A 1 70 ? 3.809 1.443 -19.695 1.00 94.88 70 LYS A C 1
ATOM 556 O O . LYS A 1 70 ? 2.902 0.641 -19.898 1.00 94.88 70 LYS A O 1
ATOM 561 N N . ILE A 1 71 ? 4.992 1.380 -20.309 1.00 95.38 71 ILE A N 1
ATOM 562 C CA . ILE A 1 71 ? 5.362 0.336 -21.273 1.00 95.38 71 ILE A CA 1
ATOM 563 C C . ILE A 1 71 ? 5.264 -1.042 -20.616 1.00 95.38 71 ILE A C 1
ATOM 565 O O . ILE A 1 71 ? 4.653 -1.943 -21.188 1.00 95.38 71 ILE A O 1
ATOM 569 N N . TYR A 1 72 ? 5.814 -1.206 -19.412 1.00 94.75 72 TYR A N 1
ATOM 570 C CA . TYR A 1 72 ? 5.774 -2.473 -18.686 1.00 94.75 72 TYR A CA 1
ATOM 571 C C . TYR A 1 72 ? 4.337 -2.913 -18.374 1.00 94.75 72 TYR A C 1
ATOM 573 O O . TYR A 1 72 ? 3.985 -4.063 -18.620 1.00 94.75 72 TYR A O 1
ATOM 581 N N . ILE A 1 73 ? 3.482 -1.999 -17.900 1.00 94.94 73 ILE A N 1
ATOM 582 C CA . ILE A 1 73 ? 2.061 -2.284 -17.635 1.00 94.94 73 ILE A CA 1
ATOM 583 C C . ILE A 1 73 ? 1.331 -2.689 -18.920 1.00 94.94 73 ILE A C 1
ATOM 585 O O . ILE A 1 73 ? 0.551 -3.637 -18.902 1.00 94.94 73 ILE A O 1
ATOM 589 N N . PHE A 1 74 ? 1.591 -1.995 -20.032 1.00 96.19 74 PHE A N 1
ATOM 590 C CA . PHE A 1 74 ? 0.952 -2.277 -21.317 1.00 96.19 74 PHE A CA 1
ATOM 591 C C . PHE A 1 74 ? 1.318 -3.663 -21.869 1.00 96.19 74 PHE A C 1
ATOM 593 O O . PHE A 1 74 ? 0.453 -4.356 -22.398 1.00 96.19 74 PHE A O 1
ATOM 600 N N . HIS A 1 75 ? 2.577 -4.085 -21.719 1.00 96.44 75 HIS A N 1
ATOM 601 C CA . HIS A 1 75 ? 3.051 -5.383 -22.216 1.00 96.44 75 HIS A CA 1
ATOM 602 C C . HIS A 1 75 ? 2.785 -6.550 -21.253 1.00 96.44 75 HIS A C 1
ATOM 604 O O . HIS A 1 75 ? 2.775 -7.700 -21.689 1.00 96.44 75 HIS A O 1
ATOM 610 N N . HIS A 1 76 ? 2.552 -6.273 -19.967 1.00 94.44 76 HIS A N 1
ATOM 611 C CA . HIS A 1 76 ? 2.294 -7.283 -18.934 1.00 94.44 76 HIS A CA 1
ATOM 612 C C . HIS A 1 76 ? 1.016 -6.985 -18.124 1.00 94.44 76 HIS A C 1
ATOM 614 O O . HIS A 1 76 ? 1.076 -6.815 -16.895 1.00 94.44 76 HIS A O 1
ATOM 620 N N . PRO A 1 77 ? -0.158 -6.898 -18.780 1.00 94.62 77 PRO A N 1
ATOM 621 C CA . PRO A 1 77 ? -1.407 -6.538 -18.110 1.00 94.62 77 PRO A CA 1
ATOM 622 C C . PRO A 1 77 ? -1.858 -7.595 -17.092 1.00 94.62 77 PRO A C 1
ATOM 624 O O . PRO A 1 77 ? -2.461 -7.262 -16.071 1.00 94.62 77 PRO A O 1
ATOM 627 N N . ASP A 1 78 ? -1.546 -8.864 -17.339 1.00 95.31 78 ASP A N 1
ATOM 628 C CA . ASP A 1 78 ? -1.783 -9.999 -16.447 1.00 95.31 78 ASP A CA 1
ATOM 629 C C . ASP A 1 78 ? -1.006 -9.859 -15.131 1.00 95.31 78 ASP A C 1
ATOM 631 O O . ASP A 1 78 ? -1.585 -9.957 -14.047 1.00 95.31 78 ASP A O 1
ATOM 635 N N . ILE A 1 79 ? 0.288 -9.537 -15.219 1.00 92.06 79 ILE A N 1
ATOM 636 C CA . ILE A 1 79 ? 1.144 -9.316 -14.053 1.00 92.06 79 ILE A CA 1
ATOM 637 C C . ILE A 1 79 ? 0.637 -8.104 -13.273 1.00 92.06 79 ILE A C 1
ATOM 639 O O . ILE A 1 79 ? 0.471 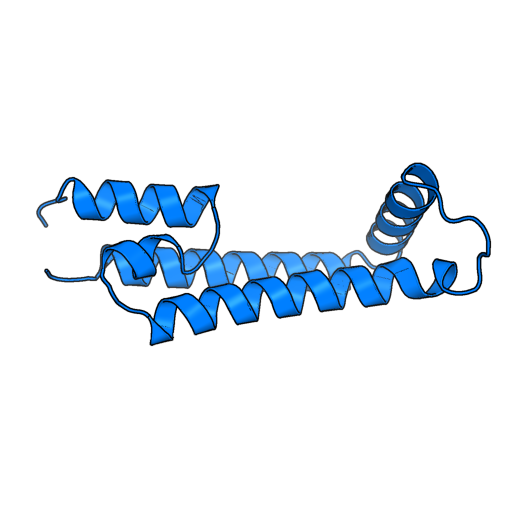-8.183 -12.056 1.00 92.06 79 ILE A O 1
ATOM 643 N N . PHE A 1 80 ? 0.347 -6.992 -13.954 1.00 93.88 80 PHE A N 1
ATOM 644 C CA . PHE A 1 80 ? -0.181 -5.794 -13.300 1.00 93.88 80 PHE A CA 1
ATOM 645 C C . PHE A 1 80 ? -1.515 -6.063 -12.584 1.00 93.88 80 PHE A C 1
ATOM 647 O O . PHE A 1 80 ? -1.690 -5.661 -11.432 1.00 93.88 80 PHE A O 1
ATOM 654 N N . THR A 1 81 ? -2.417 -6.815 -13.218 1.00 95.69 81 THR A N 1
ATOM 655 C CA . THR A 1 81 ? -3.697 -7.226 -12.623 1.00 95.69 81 THR A CA 1
ATOM 656 C C . THR A 1 81 ? -3.476 -8.074 -11.375 1.00 95.69 81 THR A C 1
ATOM 658 O O . THR A 1 81 ? -4.113 -7.835 -10.350 1.00 95.69 81 THR A O 1
ATOM 661 N N . LEU A 1 82 ? -2.532 -9.017 -11.414 1.00 94.88 82 LEU A N 1
ATOM 662 C CA . LEU A 1 82 ? -2.185 -9.830 -10.252 1.00 94.88 82 LEU A CA 1
ATOM 663 C C . LEU A 1 82 ? -1.673 -8.972 -9.084 1.00 94.88 82 LEU A C 1
ATOM 665 O O . LEU A 1 82 ? -2.152 -9.133 -7.961 1.00 94.88 82 LEU A O 1
ATOM 669 N N . TYR A 1 83 ? -0.752 -8.032 -9.332 1.00 94.19 83 TYR A N 1
ATOM 670 C CA . TYR A 1 83 ? -0.278 -7.107 -8.294 1.00 94.19 83 TYR A CA 1
ATOM 671 C C . TYR A 1 83 ? -1.429 -6.295 -7.696 1.00 94.19 83 TYR A C 1
ATOM 673 O O . TYR A 1 83 ? -1.513 -6.163 -6.474 1.00 94.19 83 TYR A O 1
ATOM 681 N N . TYR A 1 84 ? -2.336 -5.794 -8.537 1.00 94.06 84 TYR A N 1
ATOM 682 C CA . TYR A 1 84 ? -3.492 -5.026 -8.085 1.00 94.06 84 TYR A CA 1
ATOM 683 C C . TYR A 1 84 ? -4.437 -5.862 -7.211 1.00 94.06 84 TYR A C 1
ATOM 685 O O . TYR A 1 84 ? -4.839 -5.409 -6.142 1.00 94.06 84 TYR A O 1
ATOM 693 N N . ILE A 1 85 ? -4.734 -7.104 -7.611 1.00 97.38 85 ILE A N 1
ATOM 694 C CA . ILE A 1 85 ? -5.578 -8.030 -6.841 1.00 97.38 85 ILE A CA 1
ATOM 695 C C . ILE A 1 85 ? -4.954 -8.330 -5.476 1.00 97.38 85 ILE A C 1
ATOM 697 O O . ILE A 1 85 ? -5.642 -8.252 -4.458 1.00 97.38 85 ILE A O 1
ATOM 701 N N . ILE A 1 86 ? -3.656 -8.647 -5.430 1.00 97.19 86 ILE A N 1
ATOM 702 C CA . ILE A 1 86 ? -2.976 -8.962 -4.167 1.00 97.19 86 ILE A CA 1
ATOM 703 C C . ILE A 1 86 ? -2.958 -7.730 -3.254 1.00 97.19 86 ILE A C 1
ATOM 705 O O . ILE A 1 86 ? -3.269 -7.842 -2.068 1.00 97.19 86 ILE A O 1
ATOM 709 N N . MET A 1 87 ? -2.654 -6.544 -3.790 1.00 95.56 87 MET A N 1
ATOM 710 C CA . MET A 1 87 ? -2.686 -5.295 -3.020 1.00 95.56 87 MET A CA 1
ATOM 711 C C . MET A 1 87 ? -4.091 -5.010 -2.479 1.00 95.56 87 MET A C 1
ATOM 713 O O . MET A 1 87 ? -4.244 -4.733 -1.290 1.00 95.56 87 MET A O 1
ATOM 717 N N . ALA A 1 88 ? -5.128 -5.159 -3.305 1.00 96.19 88 ALA A N 1
ATOM 718 C CA . ALA A 1 88 ? -6.514 -5.001 -2.876 1.00 96.19 88 ALA A CA 1
ATOM 719 C C . ALA A 1 88 ? -6.886 -5.994 -1.763 1.00 96.19 88 ALA A C 1
ATOM 721 O O . ALA A 1 88 ? -7.516 -5.602 -0.781 1.00 96.19 88 ALA A O 1
ATOM 722 N N . ALA A 1 89 ? -6.445 -7.252 -1.862 1.00 97.62 89 ALA A N 1
ATOM 723 C CA . ALA A 1 89 ? -6.667 -8.261 -0.831 1.00 97.62 89 ALA A CA 1
ATOM 724 C C . ALA A 1 89 ? -5.980 -7.896 0.497 1.00 97.62 89 ALA A C 1
ATOM 726 O O . ALA A 1 89 ? -6.596 -8.019 1.557 1.00 97.62 89 ALA A O 1
ATOM 727 N N . ILE A 1 90 ? -4.741 -7.388 0.455 1.00 97.19 90 ILE A N 1
ATOM 728 C CA . ILE A 1 90 ? -4.020 -6.914 1.648 1.00 97.19 90 ILE A CA 1
ATOM 729 C C . ILE A 1 90 ? -4.773 -5.750 2.308 1.00 97.19 90 ILE A C 1
ATOM 731 O O . ILE A 1 90 ? -4.976 -5.768 3.525 1.00 97.19 90 ILE A O 1
ATOM 735 N N . TRP A 1 91 ? -5.225 -4.763 1.525 1.00 96.56 91 TRP A N 1
ATOM 736 C CA . TRP A 1 91 ? -6.030 -3.642 2.031 1.00 96.56 91 TRP A CA 1
ATOM 737 C C . TRP A 1 91 ? -7.338 -4.122 2.655 1.00 96.56 91 TRP A C 1
ATOM 739 O O . TRP A 1 91 ? -7.651 -3.755 3.787 1.00 96.56 91 TRP A O 1
ATOM 749 N N . ALA A 1 92 ? -8.091 -4.954 1.934 1.00 97.00 92 ALA A N 1
ATOM 750 C CA . ALA A 1 92 ? -9.379 -5.466 2.383 1.00 97.00 92 ALA A CA 1
ATOM 751 C C . ALA A 1 92 ? -9.238 -6.249 3.693 1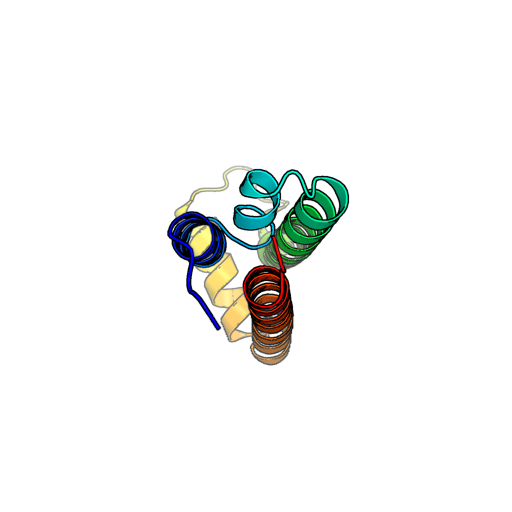.00 97.00 92 ALA A C 1
ATOM 753 O O . ALA A 1 92 ? -10.007 -6.033 4.633 1.00 97.00 92 ALA A O 1
ATOM 754 N N . TYR A 1 93 ? -8.218 -7.103 3.790 1.00 96.94 93 TYR A N 1
ATOM 755 C CA . TYR A 1 93 ? -7.947 -7.869 4.998 1.00 96.94 93 TYR A CA 1
ATOM 756 C C . TYR A 1 93 ? -7.547 -6.960 6.170 1.00 96.94 93 TYR A C 1
ATOM 758 O O . TYR A 1 93 ? -8.106 -7.084 7.258 1.00 96.94 93 TYR A O 1
ATOM 766 N N . ALA A 1 94 ? -6.657 -5.984 5.955 1.00 96.50 94 ALA A N 1
ATOM 767 C CA . ALA A 1 94 ? -6.261 -5.033 6.995 1.00 96.50 94 ALA A CA 1
ATOM 768 C C . ALA A 1 94 ? -7.442 -4.180 7.501 1.00 96.50 94 ALA A C 1
ATOM 770 O O . ALA A 1 94 ? -7.571 -3.946 8.704 1.00 96.50 94 ALA A O 1
ATOM 771 N N . LEU A 1 95 ? -8.321 -3.725 6.604 1.00 96.56 95 LEU A N 1
ATOM 772 C CA . LEU A 1 95 ? -9.527 -2.975 6.969 1.00 96.56 95 LEU A CA 1
ATOM 773 C C . LEU A 1 95 ? -10.513 -3.842 7.759 1.00 96.56 95 LEU A C 1
ATOM 775 O O . LEU A 1 95 ? -11.040 -3.399 8.780 1.00 96.56 95 LEU A O 1
ATOM 779 N N . THR A 1 96 ? -10.726 -5.082 7.315 1.00 95.81 96 THR A N 1
ATOM 780 C CA . THR A 1 96 ? -11.617 -6.038 7.986 1.00 95.81 96 THR A CA 1
ATOM 781 C C . THR A 1 96 ? -11.120 -6.357 9.392 1.00 95.81 96 THR A C 1
ATOM 783 O O . THR A 1 96 ? -11.900 -6.319 10.340 1.00 95.81 96 THR A O 1
ATOM 786 N N . GLU A 1 97 ? -9.816 -6.582 9.556 1.00 94.69 97 GLU A N 1
ATOM 787 C CA . GLU A 1 97 ? -9.202 -6.793 10.867 1.00 94.69 97 GLU A CA 1
ATOM 788 C C . GLU A 1 97 ? -9.482 -5.619 11.809 1.00 94.69 97 GLU A C 1
ATOM 790 O O . GLU A 1 97 ? -9.995 -5.835 12.904 1.00 94.69 97 GLU A O 1
ATOM 795 N N . ILE A 1 98 ? -9.240 -4.375 11.376 1.00 93.75 98 ILE A N 1
ATOM 796 C CA . ILE A 1 98 ? -9.518 -3.175 12.187 1.00 93.75 98 ILE A CA 1
ATOM 797 C C . ILE A 1 98 ? -11.000 -3.072 12.549 1.00 93.75 98 ILE A C 1
ATOM 799 O O . ILE A 1 98 ? -11.339 -2.727 13.684 1.00 93.75 98 ILE A O 1
ATOM 803 N N . PHE A 1 99 ? -11.887 -3.363 11.600 1.00 92.06 99 PHE A N 1
ATOM 804 C CA . PHE A 1 99 ? -13.330 -3.332 11.816 1.00 92.06 99 PHE A CA 1
ATOM 805 C C . PHE A 1 99 ? -13.767 -4.333 12.899 1.00 92.06 99 PHE A C 1
ATOM 807 O O . PHE A 1 99 ? -14.574 -3.988 13.770 1.00 92.06 99 PHE A O 1
ATOM 814 N N . LEU A 1 100 ? -13.182 -5.535 12.892 1.00 92.06 100 LEU A N 1
ATOM 815 C CA . LEU A 1 100 ? -13.462 -6.610 13.846 1.00 92.06 100 LEU A CA 1
ATOM 816 C C . LEU A 1 100 ? -12.751 -6.453 15.199 1.00 92.06 100 LEU A C 1
ATOM 818 O O . LEU A 1 100 ? -13.061 -7.195 16.133 1.00 92.06 100 LEU A O 1
ATOM 822 N N . LEU A 1 101 ? -11.835 -5.488 15.360 1.00 87.88 101 LEU A N 1
ATOM 823 C CA . LEU A 1 101 ? -11.185 -5.244 16.649 1.00 87.88 101 LEU A CA 1
ATOM 824 C C . LEU A 1 101 ? -12.213 -4.856 17.710 1.00 87.88 101 LEU A C 1
ATOM 826 O O . LEU A 1 101 ? -12.780 -3.764 17.678 1.00 87.88 101 LEU A O 1
ATOM 830 N N . ASN A 1 102 ? -12.406 -5.720 18.700 1.00 65.44 102 ASN A N 1
ATOM 831 C CA . ASN A 1 102 ? -13.157 -5.400 19.906 1.00 65.44 102 ASN A CA 1
ATOM 832 C C . ASN A 1 102 ? -12.191 -4.832 20.950 1.00 65.44 102 ASN A C 1
ATOM 834 O O . ASN A 1 102 ? -11.496 -5.571 21.641 1.00 65.44 102 ASN A O 1
ATOM 838 N N . GLN A 1 103 ? -12.126 -3.502 21.005 1.00 58.34 103 GLN A N 1
ATOM 839 C CA . GLN A 1 103 ? -11.610 -2.731 22.135 1.00 58.34 103 GLN A CA 1
ATOM 840 C C . GLN A 1 103 ? -12.715 -1.808 22.624 1.00 58.34 103 GLN A C 1
ATOM 842 O O . GLN A 1 103 ? -13.355 -1.169 21.749 1.00 58.34 103 GLN A O 1
#

pLDDT: mean 92.35, std 7.81, range [54.38, 97.62]

Radius of gyration: 17.26 Å; Cα contacts (8 Å, |Δi|>4): 77; chains: 1; bounding box: 46×21×44 Å

Secondary structure (DSSP, 8-state):
----HHHHHHHHHHHHH-TTHHHHHTT-HHHHHHHHHHHHHHHHHHHHHHHGGGTT-SS--HHHHHHHHHHHHHH-HHHHHHHHHHHHHHHHHHHHHHHH---

Sequence (103 aa):
MKFNLKKVIALLLTLFLGPGTGHLLYRQWRKAILFIAATLFLGISFFARALVPLGNQQNITPEMITEQIKIYIFHHPDIFTLYYIIMAAIWAYALTEIFLLNQ